Protein AF-A0A3D5XSQ2-F1 (afdb_monomer_lite)

Structure (mmCIF, N/CA/C/O backbone):
data_AF-A0A3D5XSQ2-F1
#
_entry.id   AF-A0A3D5XSQ2-F1
#
loop_
_atom_site.group_PDB
_atom_site.id
_atom_site.type_symbol
_atom_site.label_atom_id
_atom_site.label_alt_id
_atom_site.label_comp_id
_atom_site.label_asym_id
_atom_site.label_entity_id
_atom_site.label_seq_id
_atom_site.pdbx_PDB_ins_code
_atom_site.Cartn_x
_atom_site.Cartn_y
_atom_site.Cartn_z
_atom_site.occupancy
_atom_site.B_iso_or_equiv
_atom_site.auth_seq_id
_atom_site.auth_comp_id
_atom_site.auth_asym_id
_atom_site.auth_atom_id
_atom_site.pdbx_PDB_model_num
ATOM 1 N N . MET A 1 1 ? 13.403 4.399 1.644 1.00 82.38 1 MET A N 1
ATOM 2 C CA . MET A 1 1 ? 12.942 3.028 1.998 1.00 82.38 1 MET A CA 1
ATOM 3 C C . MET A 1 1 ? 11.545 3.105 2.593 1.00 82.38 1 MET A C 1
ATOM 5 O O . MET A 1 1 ? 11.238 4.128 3.196 1.00 82.38 1 MET A O 1
ATOM 9 N N . ILE A 1 2 ? 10.722 2.064 2.434 1.00 91.12 2 ILE A N 1
ATOM 10 C CA . ILE A 1 2 ? 9.382 2.000 3.033 1.00 91.12 2 ILE A CA 1
ATOM 11 C C . ILE A 1 2 ? 9.400 1.316 4.406 1.00 91.12 2 ILE A C 1
ATOM 13 O O . ILE A 1 2 ? 10.253 0.466 4.675 1.00 91.12 2 ILE A O 1
ATOM 17 N N . ASN A 1 3 ? 8.424 1.650 5.247 1.00 94.56 3 ASN A N 1
ATOM 18 C CA . ASN A 1 3 ? 8.119 0.952 6.490 1.00 94.56 3 ASN A CA 1
ATOM 19 C C . ASN A 1 3 ? 7.142 -0.200 6.204 1.00 94.56 3 ASN A C 1
ATOM 21 O O . ASN A 1 3 ? 5.919 -0.029 6.208 1.00 94.56 3 ASN A O 1
ATOM 25 N N . ASP A 1 4 ? 7.694 -1.380 5.926 1.00 93.94 4 ASP A N 1
ATOM 26 C CA . ASP A 1 4 ? 6.928 -2.560 5.529 1.00 93.94 4 ASP A CA 1
ATOM 27 C C . ASP A 1 4 ? 6.047 -3.101 6.662 1.00 93.94 4 ASP A C 1
ATOM 29 O O . ASP A 1 4 ? 4.943 -3.574 6.399 1.00 93.94 4 ASP A O 1
ATOM 33 N N . LEU A 1 5 ? 6.487 -2.981 7.919 1.00 94.75 5 LEU A N 1
ATOM 34 C CA . LEU A 1 5 ? 5.706 -3.381 9.092 1.00 94.75 5 LEU A CA 1
ATOM 35 C C . LEU A 1 5 ? 4.400 -2.591 9.193 1.00 94.75 5 LEU A C 1
ATOM 37 O O . LEU A 1 5 ? 3.334 -3.184 9.361 1.00 94.75 5 LEU A O 1
ATOM 41 N N . LYS A 1 6 ? 4.465 -1.263 9.041 1.00 95.94 6 LYS A N 1
ATOM 42 C CA . LYS A 1 6 ? 3.270 -0.411 9.084 1.00 95.94 6 LYS A CA 1
ATOM 43 C C . LYS A 1 6 ? 2.351 -0.645 7.892 1.00 95.94 6 LYS A C 1
ATOM 45 O O . LYS A 1 6 ? 1.139 -0.711 8.078 1.00 95.94 6 LYS A O 1
ATOM 50 N N . LEU A 1 7 ? 2.910 -0.838 6.695 1.00 96.56 7 LEU A N 1
ATOM 51 C CA . LEU A 1 7 ? 2.108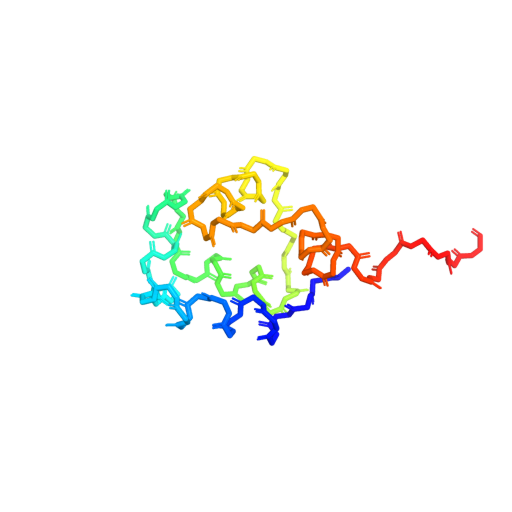 -1.184 5.522 1.00 96.56 7 LEU A CA 1
ATOM 52 C C . LEU A 1 7 ? 1.366 -2.515 5.725 1.00 96.56 7 LEU A C 1
ATOM 54 O O . LEU A 1 7 ? 0.158 -2.577 5.515 1.00 96.56 7 LEU A O 1
ATOM 58 N N . LYS A 1 8 ? 2.060 -3.559 6.197 1.00 96.25 8 LYS A N 1
ATOM 59 C CA . LYS A 1 8 ? 1.464 -4.878 6.469 1.00 96.25 8 LYS A CA 1
ATOM 60 C C . LYS A 1 8 ? 0.383 -4.809 7.546 1.00 96.25 8 LYS A C 1
ATOM 62 O O . LYS A 1 8 ? -0.674 -5.402 7.360 1.00 96.25 8 LYS A O 1
ATOM 67 N N . ALA A 1 9 ? 0.615 -4.074 8.634 1.00 97.56 9 ALA A N 1
ATOM 68 C CA . ALA A 1 9 ? -0.388 -3.883 9.681 1.00 97.56 9 ALA A CA 1
ATOM 69 C C . ALA A 1 9 ? -1.669 -3.260 9.109 1.00 97.56 9 ALA A C 1
ATOM 71 O O . ALA A 1 9 ? -2.758 -3.794 9.301 1.00 97.56 9 ALA A O 1
ATOM 72 N N . LYS A 1 10 ? -1.526 -2.202 8.306 1.00 97.69 10 LYS A N 1
ATOM 73 C CA . LYS A 1 10 ? -2.660 -1.509 7.693 1.00 97.69 10 LYS A CA 1
ATOM 74 C C . LYS A 1 10 ? -3.413 -2.364 6.673 1.00 97.69 10 LYS A C 1
ATOM 76 O O . LYS A 1 10 ? -4.635 -2.295 6.597 1.00 97.69 10 LYS A O 1
ATOM 81 N N . MET A 1 11 ? -2.702 -3.197 5.913 1.00 97.88 11 MET A N 1
ATOM 82 C CA . MET A 1 11 ? -3.325 -4.182 5.026 1.00 97.88 11 MET A CA 1
ATOM 83 C C . MET A 1 11 ? -4.197 -5.163 5.816 1.00 97.88 11 MET A C 1
ATOM 85 O O . MET A 1 11 ? -5.356 -5.362 5.463 1.00 97.88 11 MET A O 1
ATOM 89 N N . VAL A 1 12 ? -3.676 -5.711 6.919 1.00 97.88 12 VAL A N 1
ATOM 90 C CA . VAL A 1 12 ? -4.416 -6.640 7.788 1.00 97.88 12 VAL A CA 1
ATOM 91 C C . VAL A 1 12 ? -5.633 -5.963 8.422 1.00 97.88 12 VAL A C 1
ATOM 93 O O . VAL A 1 12 ? -6.719 -6.532 8.388 1.00 97.88 12 VAL A O 1
ATOM 96 N N . GLU A 1 13 ? -5.494 -4.734 8.929 1.00 97.38 13 GLU A N 1
ATOM 97 C CA . GLU A 1 13 ? -6.611 -3.942 9.476 1.00 97.38 13 GLU A CA 1
ATOM 98 C C . GLU A 1 13 ? -7.746 -3.731 8.466 1.00 97.38 13 GLU A C 1
ATOM 100 O O . GLU A 1 13 ? -8.913 -3.628 8.844 1.00 97.38 13 GLU A O 1
ATOM 105 N N . LYS A 1 14 ? -7.407 -3.654 7.177 1.00 97.44 14 LYS A N 1
ATOM 106 C CA . LYS A 1 14 ? -8.356 -3.472 6.074 1.00 97.44 14 LYS A CA 1
ATOM 107 C C . LYS A 1 14 ? -8.792 -4.782 5.415 1.00 97.44 14 LYS A C 1
ATOM 109 O O . LYS A 1 14 ? -9.599 -4.739 4.493 1.00 97.44 14 LYS A O 1
ATOM 114 N N . GLY A 1 15 ? -8.307 -5.925 5.899 1.00 97.69 15 GLY A N 1
ATOM 115 C CA . GLY A 1 15 ? -8.675 -7.244 5.388 1.00 97.69 15 GLY A CA 1
ATOM 116 C C . GLY A 1 15 ? -8.032 -7.613 4.050 1.00 97.69 15 GLY A C 1
ATOM 117 O O . GLY A 1 15 ? -8.556 -8.482 3.363 1.00 97.69 15 GLY A O 1
ATOM 118 N N . TYR A 1 16 ? -6.913 -6.984 3.679 1.00 98.19 16 TYR A N 1
ATOM 119 C CA . TYR A 1 16 ? -6.191 -7.278 2.440 1.00 98.19 16 TYR A CA 1
ATOM 120 C C . TYR A 1 16 ? -4.957 -8.148 2.688 1.00 98.19 16 TYR A C 1
ATOM 122 O O . TYR A 1 16 ? -4.122 -7.865 3.552 1.00 98.19 16 TYR A O 1
ATOM 130 N N . SER A 1 17 ? -4.793 -9.184 1.871 1.00 97.81 17 SER A N 1
ATOM 131 C CA . SER A 1 17 ? -3.550 -9.944 1.756 1.00 97.81 17 SER A CA 1
ATOM 132 C C . SER A 1 17 ? -2.584 -9.282 0.768 1.00 97.81 17 SER A C 1
ATOM 134 O O . SER A 1 17 ? -2.951 -8.422 -0.026 1.00 97.81 17 SER A O 1
ATOM 136 N N . GLN A 1 18 ? -1.316 -9.703 0.763 1.00 97.31 18 GLN A N 1
ATOM 137 C CA . GLN A 1 18 ? -0.355 -9.238 -0.249 1.00 97.31 18 GLN A CA 1
ATOM 138 C C . GLN A 1 18 ? -0.724 -9.669 -1.675 1.00 97.31 18 GLN A C 1
ATOM 140 O O . GLN A 1 18 ? -0.305 -9.011 -2.624 1.00 97.31 18 GLN A O 1
ATOM 145 N N . LEU A 1 19 ? -1.482 -10.762 -1.824 1.00 98.19 19 LEU A N 1
ATOM 146 C CA . LEU A 1 19 ? -1.990 -11.198 -3.121 1.00 98.19 19 LEU A CA 1
ATOM 147 C C . LEU A 1 19 ? -3.069 -10.233 -3.618 1.00 98.19 19 LEU A C 1
ATOM 149 O O . LEU A 1 19 ? -2.930 -9.715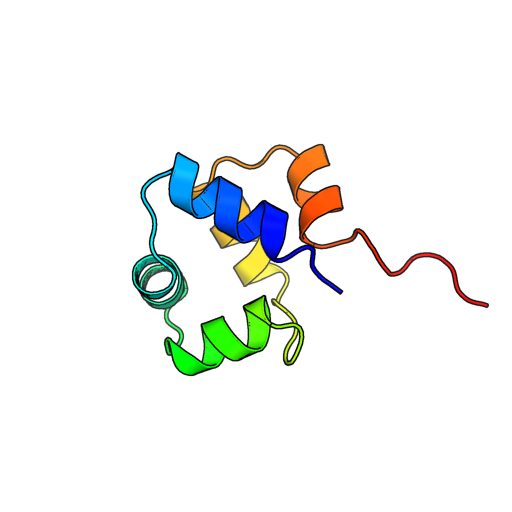 -4.719 1.00 98.19 19 LEU A O 1
ATOM 153 N N . ASP A 1 20 ? -4.030 -9.875 -2.760 1.00 98.31 20 ASP A N 1
ATOM 154 C CA . ASP A 1 20 ? -5.084 -8.907 -3.102 1.00 98.31 20 ASP A CA 1
ATOM 155 C C . ASP A 1 20 ? -4.492 -7.553 -3.516 1.00 98.31 20 ASP A C 1
ATOM 157 O O . ASP A 1 20 ? -4.929 -6.936 -4.487 1.00 98.31 20 ASP A O 1
ATOM 161 N N . MET A 1 21 ? -3.444 -7.102 -2.817 1.00 98.19 21 MET A N 1
ATOM 162 C CA . MET A 1 21 ? -2.744 -5.865 -3.172 1.00 98.19 21 MET A CA 1
ATOM 163 C C . MET A 1 21 ? -2.029 -5.967 -4.525 1.00 98.19 21 MET A C 1
ATOM 165 O O . MET A 1 21 ? -2.003 -4.993 -5.277 1.00 98.19 21 MET A O 1
ATOM 169 N N . ALA A 1 22 ? -1.421 -7.114 -4.835 1.00 98.25 22 ALA A N 1
ATOM 170 C CA . ALA A 1 22 ? -0.754 -7.333 -6.116 1.00 98.25 22 ALA A CA 1
ATOM 171 C C . ALA A 1 22 ? -1.766 -7.327 -7.272 1.00 98.25 22 ALA A C 1
ATOM 173 O O . ALA A 1 22 ? -1.545 -6.635 -8.270 1.00 98.25 22 ALA A O 1
ATOM 174 N N . ASP A 1 23 ? -2.897 -8.008 -7.084 1.00 98.31 23 ASP A N 1
ATOM 175 C CA . ASP A 1 23 ? -3.991 -8.079 -8.051 1.00 98.31 23 ASP A CA 1
ATOM 176 C C . ASP A 1 23 ? -4.611 -6.694 -8.288 1.00 98.31 23 ASP A C 1
ATOM 178 O O . ASP A 1 23 ? -4.751 -6.263 -9.433 1.00 98.31 23 ASP A O 1
ATOM 182 N N . TYR A 1 24 ? -4.874 -5.931 -7.221 1.00 98.06 24 TYR A N 1
ATOM 183 C CA . TYR A 1 24 ? -5.378 -4.556 -7.315 1.00 98.06 24 TYR A CA 1
ATOM 184 C C . TYR A 1 24 ? -4.427 -3.616 -8.073 1.00 98.06 24 TYR A C 1
ATOM 186 O O . TYR A 1 24 ? -4.850 -2.741 -8.835 1.00 98.06 24 TYR A O 1
ATOM 194 N N . LEU A 1 25 ? -3.119 -3.793 -7.888 1.00 97.75 25 LEU A N 1
ATOM 195 C CA . LEU A 1 25 ? -2.098 -3.006 -8.580 1.00 97.75 25 LEU A CA 1
ATOM 196 C C . LEU A 1 25 ? -1.806 -3.502 -10.000 1.00 97.75 25 LEU A C 1
ATOM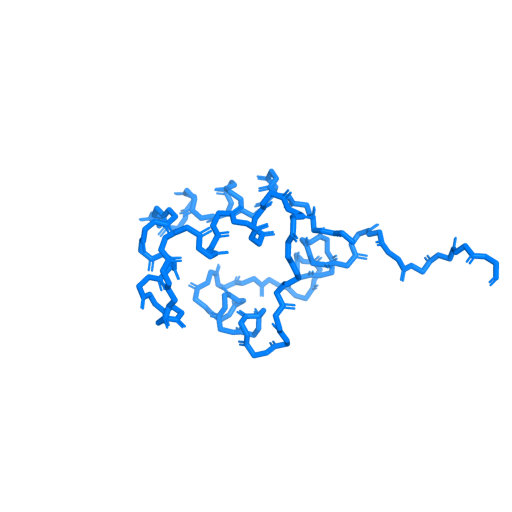 198 O O . LEU A 1 25 ? -1.068 -2.826 -10.721 1.00 97.75 25 LEU A O 1
ATOM 202 N N . ASN A 1 26 ? -2.395 -4.628 -10.414 1.00 97.81 26 ASN A N 1
ATOM 203 C CA . ASN A 1 26 ? -2.121 -5.311 -11.676 1.00 97.81 26 ASN A CA 1
ATOM 204 C C . ASN A 1 26 ? -0.621 -5.628 -11.856 1.0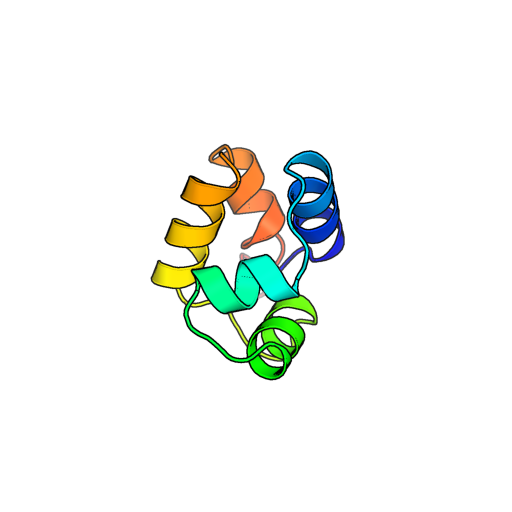0 97.81 26 ASN A C 1
ATOM 206 O O . ASN A 1 26 ? -0.025 -5.373 -12.906 1.00 97.81 26 ASN A O 1
ATOM 210 N N . ILE A 1 27 ? 0.010 -6.148 -10.800 1.00 97.88 27 ILE A N 1
ATOM 211 C CA . ILE A 1 27 ? 1.402 -6.613 -10.803 1.00 97.88 27 ILE A CA 1
ATOM 212 C C . ILE A 1 27 ? 1.484 -8.039 -10.266 1.00 97.88 27 ILE A C 1
ATOM 214 O O . ILE A 1 27 ? 0.620 -8.495 -9.529 1.00 97.88 27 ILE A O 1
ATOM 218 N N . SER A 1 28 ? 2.562 -8.758 -10.583 1.00 98.31 28 SER A N 1
ATOM 219 C CA . SER A 1 28 ? 2.745 -10.094 -10.013 1.00 98.31 28 SER A CA 1
ATOM 220 C C . SER A 1 28 ? 2.981 -10.043 -8.500 1.00 98.31 28 SER A C 1
ATOM 222 O O . SER A 1 28 ? 3.672 -9.151 -7.996 1.00 98.31 28 SER A O 1
ATOM 224 N N . TYR A 1 29 ? 2.508 -11.071 -7.790 1.00 98.12 29 TYR A N 1
ATOM 225 C CA . TYR A 1 29 ? 2.787 -11.284 -6.364 1.00 98.12 29 TYR A CA 1
ATOM 226 C C . TYR A 1 29 ? 4.286 -11.195 -6.033 1.00 98.12 29 TYR A C 1
ATOM 228 O O . TYR A 1 29 ? 4.685 -10.597 -5.032 1.00 98.12 29 TYR A O 1
ATOM 236 N N . PHE A 1 30 ? 5.140 -11.737 -6.908 1.00 98.12 30 PHE A N 1
ATOM 237 C CA . PHE A 1 30 ? 6.594 -11.627 -6.781 1.00 98.12 30 PHE A CA 1
ATOM 238 C C . PHE A 1 30 ? 7.074 -10.169 -6.844 1.00 98.12 30 PHE A C 1
ATOM 240 O O . PHE A 1 30 ? 7.872 -9.741 -6.013 1.00 98.12 30 PHE A O 1
ATOM 247 N N . THR A 1 31 ? 6.555 -9.376 -7.787 1.00 97.88 31 THR A N 1
ATOM 248 C CA . THR A 1 31 ? 6.902 -7.952 -7.905 1.00 97.88 31 THR A CA 1
ATOM 249 C C . THR A 1 31 ? 6.464 -7.166 -6.676 1.00 97.88 31 THR A C 1
ATOM 251 O O . THR A 1 31 ? 7.242 -6.355 -6.169 1.00 97.88 31 THR A O 1
ATOM 254 N N . PHE A 1 32 ? 5.252 -7.416 -6.176 1.00 98.00 32 PHE A N 1
ATOM 255 C CA . PHE A 1 32 ? 4.768 -6.798 -4.944 1.00 98.00 32 PHE A CA 1
ATOM 256 C C . PHE A 1 32 ? 5.674 -7.151 -3.756 1.00 98.00 32 PHE A C 1
ATOM 258 O O . PHE A 1 32 ? 6.090 -6.265 -3.012 1.00 98.00 32 PHE A O 1
ATOM 265 N N . ASN A 1 33 ? 6.085 -8.417 -3.639 1.00 97.25 33 ASN A N 1
ATOM 266 C CA . ASN A 1 33 ? 7.020 -8.863 -2.605 1.00 97.25 33 ASN A CA 1
ATOM 267 C C . ASN A 1 33 ? 8.393 -8.191 -2.686 1.00 97.25 33 ASN A C 1
ATOM 269 O O . ASN A 1 33 ? 8.966 -7.823 -1.661 1.00 97.25 33 ASN A O 1
ATOM 273 N N . LEU A 1 34 ? 8.942 -8.001 -3.885 1.00 97.44 34 LEU A N 1
ATOM 274 C CA . LEU A 1 34 ? 10.183 -7.241 -4.035 1.00 97.44 34 LEU A CA 1
ATOM 275 C C . LEU A 1 34 ? 10.008 -5.797 -3.557 1.00 97.44 34 LEU A C 1
ATOM 277 O O . LEU A 1 34 ? 10.910 -5.252 -2.923 1.00 97.44 34 LEU A O 1
ATOM 281 N N . LYS A 1 35 ? 8.851 -5.184 -3.829 1.00 95.56 35 LYS A N 1
ATOM 282 C CA . LYS A 1 35 ? 8.566 -3.811 -3.409 1.00 95.56 35 LYS A CA 1
ATOM 283 C C . LYS A 1 35 ? 8.401 -3.686 -1.898 1.00 95.56 35 LYS A C 1
ATOM 285 O O . LYS A 1 35 ? 9.046 -2.841 -1.281 1.00 95.56 35 LYS A O 1
ATOM 290 N N . ILE A 1 36 ? 7.605 -4.566 -1.289 1.00 94.81 36 ILE A N 1
ATOM 291 C CA . ILE A 1 36 ? 7.353 -4.524 0.155 1.00 94.81 36 ILE A CA 1
ATOM 292 C C . ILE A 1 36 ? 8.616 -4.827 0.968 1.00 94.81 36 ILE A C 1
ATOM 294 O O . ILE A 1 36 ? 8.831 -4.230 2.013 1.00 94.81 36 ILE A O 1
ATOM 298 N N . ASN A 1 37 ? 9.500 -5.692 0.459 1.00 93.12 37 ASN A N 1
ATOM 299 C CA . ASN A 1 37 ? 10.766 -6.040 1.108 1.00 93.12 37 ASN A CA 1
ATOM 300 C C . ASN A 1 37 ? 11.926 -5.107 0.708 1.00 93.12 37 ASN A C 1
ATOM 302 O O . ASN A 1 37 ? 13.092 -5.501 0.779 1.00 93.12 37 ASN A O 1
ATOM 306 N N . ASN A 1 38 ? 11.625 -3.881 0.259 1.00 91.25 38 ASN A N 1
ATOM 307 C CA . ASN A 1 38 ? 12.605 -2.843 -0.082 1.00 91.25 38 ASN A CA 1
ATOM 308 C C . ASN A 1 38 ? 13.645 -3.248 -1.155 1.00 91.25 38 ASN A C 1
ATOM 310 O O . ASN A 1 38 ? 14.700 -2.627 -1.267 1.00 91.25 38 ASN A O 1
ATOM 314 N N . LYS A 1 39 ? 13.368 -4.273 -1.973 1.00 94.75 39 LYS A N 1
ATOM 315 C CA . LYS A 1 39 ? 14.207 -4.675 -3.121 1.00 94.75 39 LYS A CA 1
ATOM 316 C C . LYS A 1 39 ? 13.861 -3.910 -4.396 1.00 94.75 39 LYS A C 1
ATOM 318 O O . LYS A 1 39 ? 14.653 -3.881 -5.332 1.00 94.75 39 LYS A O 1
ATOM 323 N N . ARG A 1 40 ? 12.680 -3.294 -4.440 1.00 94.19 40 ARG A N 1
ATOM 324 C CA . ARG A 1 40 ? 12.213 -2.426 -5.523 1.00 94.19 40 ARG A CA 1
ATOM 325 C C . ARG A 1 40 ? 11.397 -1.279 -4.931 1.00 94.19 40 ARG A C 1
ATOM 327 O O . ARG A 1 40 ? 10.754 -1.446 -3.906 1.00 94.19 40 ARG A O 1
ATOM 334 N N . LEU A 1 41 ? 11.402 -0.114 -5.569 1.00 93.12 41 LEU A N 1
ATOM 335 C CA . LEU A 1 41 ? 10.568 1.005 -5.127 1.00 93.12 41 LEU A CA 1
ATOM 336 C C . LEU A 1 41 ? 9.126 0.851 -5.627 1.00 93.12 41 LEU A C 1
ATOM 338 O O . LEU A 1 41 ? 8.887 0.329 -6.725 1.00 93.12 41 LEU A O 1
ATOM 342 N N . PHE A 1 42 ? 8.170 1.337 -4.836 1.00 95.31 42 PHE A N 1
ATOM 343 C CA . PHE A 1 42 ? 6.840 1.666 -5.338 1.00 95.31 42 PHE A CA 1
ATOM 344 C C . PHE A 1 42 ? 6.928 2.932 -6.199 1.00 95.31 42 PHE A C 1
ATOM 346 O O . PHE A 1 42 ? 7.666 3.865 -5.891 1.00 95.31 42 PHE A O 1
ATOM 353 N N . THR A 1 43 ? 6.201 2.941 -7.306 1.00 96.00 43 THR A N 1
ATOM 354 C CA . THR A 1 43 ? 5.983 4.126 -8.135 1.00 96.00 43 THR A CA 1
ATOM 355 C C . THR A 1 43 ? 4.973 5.041 -7.453 1.00 96.00 43 THR A C 1
ATOM 357 O O . THR A 1 43 ? 4.154 4.578 -6.661 1.00 96.00 43 THR A O 1
ATOM 360 N N . LEU A 1 44 ? 4.977 6.329 -7.802 1.00 95.00 44 LEU A N 1
ATOM 361 C CA . LEU A 1 44 ? 4.019 7.289 -7.248 1.00 95.00 44 LEU A CA 1
ATOM 362 C C . LEU A 1 44 ? 2.561 6.854 -7.474 1.00 95.00 44 LEU A C 1
ATOM 364 O O . LEU A 1 44 ? 1.747 6.949 -6.563 1.00 95.00 44 LEU A O 1
ATOM 368 N N . LEU A 1 45 ? 2.256 6.303 -8.654 1.00 97.12 45 LEU A N 1
ATOM 369 C CA . LEU A 1 45 ? 0.918 5.808 -8.977 1.00 97.12 45 LEU A CA 1
ATOM 370 C C . LEU A 1 45 ? 0.513 4.609 -8.106 1.00 97.12 45 LEU A C 1
ATOM 372 O O . LEU A 1 45 ? -0.630 4.529 -7.670 1.00 97.12 45 LEU A O 1
ATOM 376 N N . GLU A 1 46 ? 1.430 3.675 -7.836 1.00 97.69 46 GLU A N 1
ATOM 377 C CA . GLU A 1 46 ? 1.150 2.558 -6.923 1.00 97.69 46 GLU A CA 1
ATOM 378 C C . GLU A 1 46 ? 0.942 3.059 -5.490 1.00 97.69 46 GLU A C 1
ATOM 380 O O . GLU A 1 46 ? 0.014 2.605 -4.829 1.00 97.69 46 GLU A O 1
ATOM 385 N N . VAL A 1 47 ? 1.753 4.016 -5.023 1.00 96.94 47 VAL A N 1
ATOM 386 C CA . VAL A 1 47 ? 1.577 4.632 -3.698 1.00 96.94 47 VAL A CA 1
ATOM 387 C C . VAL A 1 47 ? 0.211 5.298 -3.596 1.00 96.94 47 VAL A C 1
ATOM 389 O O . VAL A 1 47 ? -0.499 5.054 -2.624 1.00 96.94 47 VAL A O 1
ATOM 392 N N . GLN A 1 48 ? -0.193 6.077 -4.601 1.00 97.44 48 GLN A N 1
ATOM 393 C CA . GLN A 1 48 ? -1.509 6.713 -4.638 1.00 97.44 48 GLN A CA 1
ATOM 394 C C . GLN A 1 48 ? -2.633 5.671 -4.561 1.00 97.44 48 GLN A C 1
ATOM 396 O O . GLN A 1 48 ? -3.481 5.747 -3.677 1.00 97.44 48 GLN A O 1
ATOM 401 N N . LYS A 1 49 ? -2.589 4.644 -5.417 1.00 98.19 49 LYS A N 1
ATOM 402 C CA . LYS A 1 49 ? -3.584 3.563 -5.441 1.00 98.19 49 LYS A CA 1
ATOM 403 C C . LYS A 1 49 ? -3.691 2.829 -4.104 1.00 98.19 49 LYS A C 1
ATOM 405 O O . LYS A 1 49 ? -4.798 2.572 -3.640 1.00 98.19 49 LYS A O 1
ATOM 410 N N . ILE A 1 50 ? -2.557 2.481 -3.491 1.00 97.69 50 ILE A N 1
ATOM 411 C CA . ILE A 1 50 ? -2.520 1.834 -2.170 1.00 97.69 50 ILE A CA 1
ATOM 412 C C . ILE A 1 50 ? -3.108 2.768 -1.110 1.00 97.69 50 ILE A C 1
ATOM 414 O O . ILE A 1 50 ? -3.853 2.316 -0.244 1.00 97.69 50 ILE A O 1
ATOM 418 N N . SER A 1 51 ? -2.778 4.057 -1.179 1.00 97.69 51 SER A N 1
ATOM 419 C CA . SER A 1 51 ? -3.233 5.056 -0.212 1.00 97.69 51 SER A CA 1
ATOM 420 C C . SER A 1 51 ? -4.746 5.226 -0.247 1.00 97.69 51 SER A C 1
ATOM 422 O O . SER A 1 51 ? -5.384 5.224 0.803 1.00 97.69 51 SER A O 1
ATOM 424 N N . GLU A 1 52 ? -5.320 5.288 -1.448 1.00 97.94 52 GLU A N 1
ATOM 425 C CA . GLU A 1 52 ? -6.766 5.334 -1.667 1.00 97.94 52 GLU A CA 1
ATOM 426 C C . GLU A 1 52 ? -7.444 4.040 -1.190 1.00 97.94 52 GLU A C 1
ATOM 428 O O . GLU A 1 52 ? -8.409 4.100 -0.429 1.00 97.94 52 GLU A O 1
ATOM 433 N N . LEU A 1 53 ? -6.905 2.868 -1.553 1.00 97.94 53 LEU A N 1
ATOM 434 C CA . LEU A 1 53 ? -7.476 1.567 -1.178 1.00 97.94 53 LEU A CA 1
ATOM 435 C C . LEU A 1 53 ? -7.491 1.344 0.341 1.00 97.94 53 LEU A C 1
ATOM 437 O O . LEU A 1 53 ? -8.472 0.855 0.901 1.00 97.94 53 LEU A O 1
ATOM 441 N N . LEU A 1 54 ? -6.389 1.680 1.012 1.00 97.69 54 LEU A N 1
ATOM 442 C CA . LEU A 1 54 ? -6.233 1.481 2.452 1.00 97.69 54 LEU A CA 1
ATOM 443 C C . LEU A 1 54 ? -6.761 2.663 3.278 1.00 97.69 54 LEU A C 1
ATOM 445 O O . LEU A 1 54 ? -6.734 2.592 4.509 1.00 97.69 54 LEU A O 1
ATOM 449 N N . GLY A 1 55 ? -7.245 3.729 2.632 1.00 97.19 55 GLY A N 1
ATOM 450 C CA . GLY A 1 55 ? -7.704 4.950 3.294 1.00 97.19 55 GLY A CA 1
ATOM 451 C C . GLY A 1 55 ? -6.633 5.549 4.204 1.00 97.19 55 GLY A C 1
ATOM 452 O O . GLY A 1 55 ? -6.908 5.808 5.376 1.00 97.19 55 GLY A O 1
ATOM 453 N N . LEU A 1 56 ? -5.405 5.673 3.692 1.00 97.56 56 LEU A N 1
ATOM 454 C CA . LEU A 1 56 ? -4.272 6.211 4.446 1.00 97.56 56 LEU A CA 1
ATOM 455 C C . LEU A 1 56 ? -4.412 7.722 4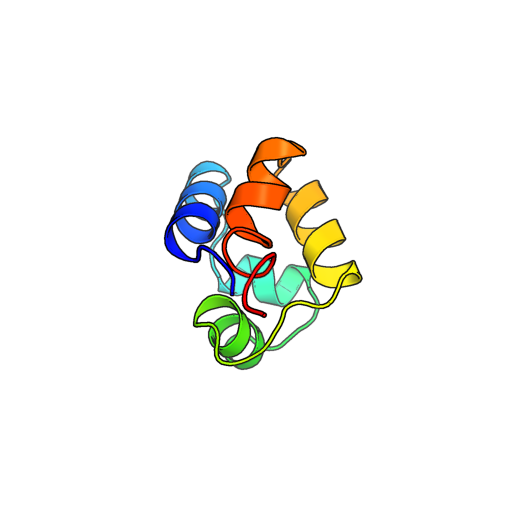.627 1.00 97.56 56 LEU A C 1
ATOM 457 O O . LEU A 1 56 ? -4.746 8.436 3.681 1.00 97.56 56 LEU A O 1
ATOM 461 N N . THR A 1 57 ? -4.085 8.223 5.815 1.00 97.19 57 THR A N 1
ATOM 462 C CA . THR A 1 57 ? -3.911 9.668 6.018 1.00 97.19 57 THR A CA 1
ATOM 463 C C . THR A 1 57 ? -2.581 10.148 5.440 1.00 97.19 57 THR A C 1
ATOM 465 O O . THR A 1 57 ? -1.648 9.366 5.259 1.00 97.19 57 THR A O 1
ATOM 468 N N . GLU A 1 58 ? -2.440 11.454 5.209 1.00 94.88 58 GLU A N 1
ATOM 469 C CA . GLU A 1 58 ? -1.172 12.044 4.753 1.00 94.88 58 GLU A CA 1
ATOM 470 C C . GLU A 1 58 ? 0.003 11.682 5.673 1.00 94.88 58 GLU A C 1
ATOM 472 O O . GLU A 1 58 ? 1.088 11.332 5.205 1.00 94.88 58 GLU A O 1
ATOM 477 N N . GLN A 1 59 ? -0.220 11.687 6.991 1.00 94.94 59 GLN A N 1
ATOM 478 C CA . GLN A 1 59 ? 0.798 11.298 7.965 1.00 94.94 59 GLN A CA 1
ATOM 479 C C . GLN A 1 59 ? 1.172 9.819 7.820 1.00 94.94 59 GLN A C 1
ATOM 481 O O . GLN A 1 59 ? 2.353 9.478 7.871 1.00 94.94 59 GLN A O 1
ATOM 486 N N . GLU A 1 60 ? 0.193 8.936 7.613 1.00 95.94 60 GLU A N 1
ATOM 487 C CA . GLU A 1 60 ? 0.449 7.514 7.373 1.00 95.94 60 GLU A CA 1
ATOM 488 C C . GLU A 1 60 ? 1.219 7.293 6.072 1.00 95.94 60 GLU A C 1
ATOM 490 O O . GLU A 1 60 ? 2.149 6.490 6.059 1.00 95.94 60 GLU A O 1
ATOM 495 N N . ILE A 1 61 ? 0.904 8.032 5.006 1.00 95.62 61 ILE A N 1
ATOM 496 C CA . ILE A 1 61 ? 1.624 7.961 3.727 1.00 95.62 61 ILE A CA 1
ATOM 497 C C . ILE A 1 61 ? 3.093 8.338 3.923 1.00 95.62 61 ILE A C 1
ATOM 499 O O . ILE A 1 61 ? 3.975 7.589 3.501 1.00 95.62 61 ILE A O 1
ATOM 503 N N . ILE A 1 62 ? 3.367 9.455 4.602 1.00 93.44 62 ILE A N 1
ATOM 504 C CA . ILE A 1 62 ? 4.734 9.905 4.909 1.00 93.44 62 ILE A CA 1
ATOM 505 C C . ILE A 1 62 ? 5.474 8.831 5.711 1.00 93.44 62 ILE A C 1
ATOM 507 O O . ILE A 1 62 ? 6.576 8.414 5.355 1.00 93.44 62 ILE A O 1
ATOM 511 N N . ILE A 1 63 ? 4.838 8.314 6.757 1.00 93.88 63 ILE A N 1
ATOM 512 C CA . ILE A 1 63 ? 5.423 7.301 7.634 1.00 93.88 63 ILE A CA 1
ATOM 513 C C . ILE A 1 63 ? 5.644 5.960 6.909 1.00 93.88 63 ILE A C 1
ATOM 515 O O . ILE A 1 63 ? 6.606 5.238 7.185 1.00 93.88 63 ILE A O 1
ATOM 519 N N . ILE A 1 64 ? 4.765 5.568 5.997 1.00 94.62 64 ILE A N 1
ATOM 520 C CA . ILE A 1 64 ? 4.880 4.279 5.317 1.00 94.62 64 ILE A CA 1
ATOM 521 C C . ILE A 1 64 ? 5.872 4.373 4.163 1.00 94.62 64 ILE A C 1
ATOM 523 O O . ILE A 1 64 ? 6.744 3.517 4.048 1.00 94.62 64 ILE A O 1
ATOM 527 N N . PHE A 1 65 ? 5.784 5.403 3.326 1.00 92.94 65 PHE A N 1
ATOM 528 C CA . PHE A 1 65 ? 6.519 5.452 2.062 1.00 92.94 65 PHE A CA 1
ATOM 529 C C . PHE A 1 65 ? 7.755 6.363 2.084 1.00 92.94 65 PHE A C 1
ATOM 531 O O . PHE A 1 65 ? 8.629 6.194 1.233 1.00 92.94 65 PHE A O 1
ATOM 538 N N . PHE A 1 66 ? 7.880 7.268 3.065 1.00 87.75 66 PHE A N 1
ATOM 539 C CA . PHE A 1 66 ? 8.902 8.328 3.080 1.00 87.75 66 PHE A CA 1
ATOM 540 C C . PHE A 1 66 ? 9.762 8.394 4.359 1.00 87.75 66 PHE A C 1
ATOM 542 O O . PHE A 1 66 ? 10.585 9.296 4.486 1.00 87.75 66 PHE A O 1
ATOM 549 N N . THR A 1 67 ? 9.658 7.425 5.279 1.00 76.75 67 THR A N 1
ATOM 550 C CA . THR A 1 67 ? 10.364 7.452 6.585 1.00 76.75 67 THR A CA 1
ATOM 551 C C . THR A 1 67 ? 11.896 7.474 6.506 1.00 76.75 67 THR A C 1
ATOM 553 O O . THR A 1 67 ? 12.526 7.877 7.472 1.00 76.75 67 THR A O 1
ATOM 556 N N . ASN A 1 68 ? 12.517 7.109 5.378 1.00 65.62 68 ASN A N 1
ATOM 557 C CA . ASN A 1 68 ? 13.972 7.223 5.197 1.00 65.62 68 ASN A CA 1
ATOM 558 C C . ASN A 1 68 ? 14.326 7.669 3.771 1.00 65.62 68 ASN A C 1
ATOM 560 O O . ASN A 1 68 ? 14.574 6.807 2.917 1.00 65.62 68 ASN A O 1
ATOM 564 N N . ASN A 1 69 ? 14.267 8.986 3.511 1.00 54.88 69 ASN A N 1
ATOM 565 C CA . ASN A 1 69 ? 15.259 9.748 2.720 1.00 54.88 69 ASN A CA 1
ATOM 566 C C . ASN A 1 69 ? 14.910 11.248 2.589 1.00 54.88 69 ASN A C 1
ATOM 568 O O . ASN A 1 69 ? 14.525 11.705 1.518 1.00 54.88 69 ASN A O 1
ATOM 572 N N . VAL A 1 70 ? 15.112 12.003 3.671 1.00 51.00 70 VAL A N 1
ATOM 573 C CA . VAL A 1 70 ? 15.599 13.401 3.683 1.00 51.00 70 VAL A CA 1
ATOM 574 C C . VAL A 1 70 ? 16.225 13.524 5.084 1.00 51.00 70 VAL A C 1
ATOM 576 O O . VAL A 1 70 ? 15.486 13.541 6.057 1.00 51.00 70 VAL A O 1
ATOM 579 N N . TYR A 1 71 ? 17.513 13.314 5.350 1.00 48.31 71 TYR A N 1
ATOM 580 C CA . TYR A 1 71 ? 18.719 13.961 4.850 1.00 48.31 71 TYR A CA 1
ATOM 581 C C . TYR A 1 71 ? 19.912 13.011 5.061 1.00 48.31 71 TYR A C 1
ATOM 583 O O . TYR A 1 71 ? 20.184 12.635 6.197 1.00 48.31 71 TYR A O 1
ATOM 591 N N . GLU A 1 72 ? 20.666 12.692 4.014 1.00 43.34 72 GLU A N 1
ATOM 592 C CA . GLU A 1 72 ? 22.099 12.424 4.157 1.00 43.34 72 GLU A CA 1
ATOM 593 C C . GLU A 1 72 ? 22.823 13.176 3.036 1.00 43.34 72 GLU A C 1
ATOM 595 O O . GLU A 1 72 ? 22.686 12.821 1.869 1.00 43.34 72 GLU A O 1
ATOM 600 N N . SER A 1 73 ? 23.583 14.192 3.471 1.00 39.25 73 SER A N 1
ATOM 601 C CA . SER A 1 73 ? 24.586 15.014 2.762 1.00 39.25 73 SER A CA 1
ATOM 602 C C . SER A 1 73 ? 24.103 15.939 1.644 1.00 39.25 73 SER A C 1
ATOM 604 O O . SER A 1 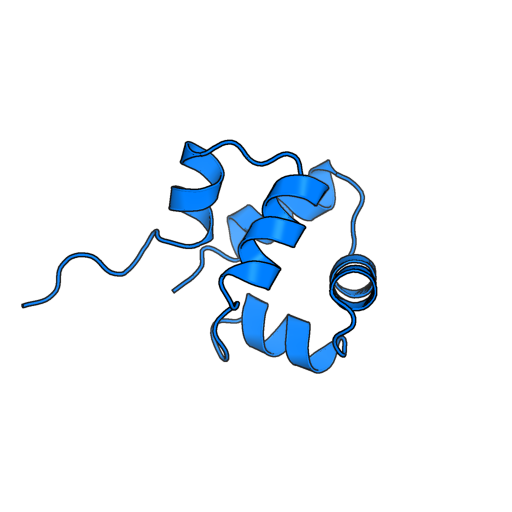73 ? 23.901 15.471 0.504 1.00 39.25 73 SER A O 1
#

Foldseek 3Di:
DFDLVLLVVLCVVLVHDLCNLCVQVVHDSVVSVCCSVVVDDDDPVSLVSSCVSSVPDPVSSCRGRPVDDPDDD

pLDDT: mean 92.12, std 13.17, range [39.25, 98.31]

Sequence (73 aa):
MINDLKLKAKMVEKGYSQLDMADYLNISYFTFNLKINNKRLFTLLEVQKISELLGLTEQEIIIIFFTNNVYES

Secondary structure (DSSP, 8-state):
---HHHHHHHHHHTT--HHHHHHHHTS-HHHHHHHHTTSSPPPHHHHHHHHHHHT--HHHHHHHHSSS-S---

Radius of gyration: 11.78 Å; chains: 1; bounding box: 33×27×21 Å